Protein AF-A0A940SW97-F1 (afdb_monomer)

Organism: NCBI:txid2794353

Foldseek 3Di:
DDPVVVLVVVLVVVLVVLVVVLVVVLVVLVPDPPDDPQLSVLVNVLSVQVSVLVNLVSCVVVVNHPDRDPCSNVVSVVVSVVRND

pLDDT: mean 91.72, std 6.59, range [60.5, 98.19]

Radius of gyration: 15.66 Å; Cα contacts (8 Å, |Δi|>4): 44; chains: 1; bounding box: 38×11×48 Å

Mean predicted aligned error: 4.28 Å

Secondary structure (DSSP, 8-state):
--HHHHHHHHHHHHHHHHHHHHHHHHHHHHH--SS-HHHHHHHHHHHHHHHHHHHHHHHHHTTS-S---TTHHHHHHHHHHHHH-

Sequence (85 aa):
MTEYEKKTNLVLESIAETIMALDETLSQIETSHQETTRTREMKKWYEEKKAIHELKRLLYDNGKYNTYDPNELKKTEAYFDIFIN

Structure (mmCIF, N/CA/C/O backbone):
data_AF-A0A940SW97-F1
#
_entry.id   AF-A0A940SW97-F1
#
loop_
_atom_site.group_PDB
_atom_site.id
_atom_site.type_symbol
_atom_site.label_atom_id
_atom_site.label_alt_id
_atom_site.label_comp_id
_atom_site.label_asym_id
_atom_site.label_entity_id
_atom_site.label_seq_id
_atom_site.pdbx_PDB_ins_code
_atom_site.Cartn_x
_atom_site.Cartn_y
_atom_site.Cartn_z
_atom_site.occupancy
_atom_site.B_iso_or_equiv
_atom_site.auth_seq_id
_atom_site.auth_comp_id
_atom_site.auth_asym_id
_atom_site.auth_atom_id
_atom_site.pdbx_PDB_model_num
ATOM 1 N N . MET A 1 1 ? -5.560 0.733 30.259 1.00 60.50 1 MET A N 1
ATOM 2 C CA . MET A 1 1 ? -5.827 0.829 28.815 1.00 60.50 1 MET A CA 1
ATOM 3 C C . MET A 1 1 ? -7.093 0.055 28.508 1.00 60.50 1 MET A C 1
ATOM 5 O O . MET A 1 1 ? -7.157 -1.121 28.863 1.00 60.50 1 MET A O 1
ATOM 9 N N . THR A 1 2 ? -8.098 0.708 27.936 1.00 85.25 2 THR A N 1
ATOM 10 C CA . THR A 1 2 ? -9.342 0.053 27.499 1.00 85.25 2 THR A CA 1
ATOM 11 C C . THR A 1 2 ? -9.073 -0.854 26.289 1.00 85.25 2 THR A C 1
ATOM 13 O O . THR A 1 2 ? -8.050 -0.718 25.618 1.00 85.25 2 THR A O 1
ATOM 16 N N . GLU A 1 3 ? -9.962 -1.805 25.986 1.00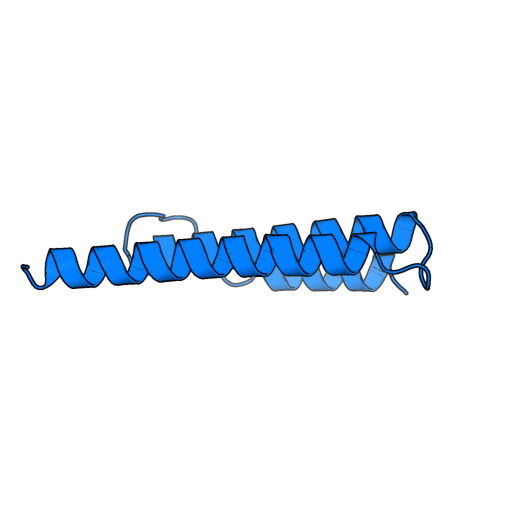 81.00 3 GLU A N 1
ATOM 17 C CA . GLU A 1 3 ? -9.818 -2.648 24.782 1.00 81.00 3 GLU A CA 1
ATOM 18 C C . GLU A 1 3 ? -9.824 -1.819 23.489 1.00 81.00 3 GLU A C 1
ATOM 20 O O . GLU A 1 3 ? -9.096 -2.124 22.546 1.00 81.00 3 GLU A O 1
ATOM 25 N N . TYR A 1 4 ? -10.584 -0.721 23.475 1.00 76.19 4 TYR A N 1
ATOM 26 C CA . TYR A 1 4 ? -10.626 0.228 22.365 1.00 76.19 4 TYR A CA 1
ATOM 27 C C . TYR A 1 4 ? -9.283 0.943 22.149 1.00 76.19 4 TYR A C 1
ATOM 29 O O . TYR A 1 4 ? -8.812 1.058 21.016 1.00 76.19 4 TYR A O 1
ATOM 37 N N . GLU A 1 5 ? -8.639 1.387 23.231 1.00 77.88 5 GLU A N 1
ATOM 38 C CA . GLU A 1 5 ? -7.302 1.991 23.172 1.00 77.88 5 GLU A CA 1
ATOM 39 C C . GLU A 1 5 ? -6.256 0.988 22.672 1.00 77.88 5 GLU A C 1
ATOM 41 O O . GLU A 1 5 ? -5.448 1.334 21.816 1.00 77.88 5 GLU A O 1
ATOM 46 N N . LYS A 1 6 ? -6.314 -0.274 23.124 1.00 83.38 6 LYS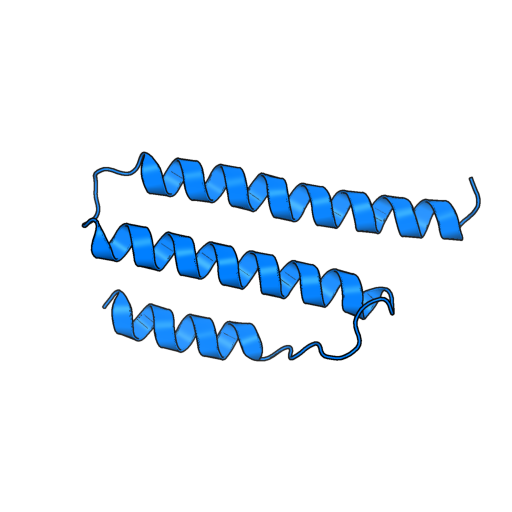 A N 1
ATOM 47 C CA . LYS A 1 6 ? -5.421 -1.336 22.627 1.00 83.38 6 LYS A CA 1
ATOM 48 C C . LYS A 1 6 ? -5.598 -1.573 21.128 1.00 83.38 6 LYS A C 1
ATOM 50 O O . LYS A 1 6 ? -4.610 -1.618 20.405 1.00 83.38 6 LYS A O 1
ATOM 55 N N . LYS A 1 7 ? -6.845 -1.687 20.655 1.00 83.62 7 LYS A N 1
ATOM 56 C CA . LYS A 1 7 ? -7.139 -1.860 19.225 1.00 83.62 7 LYS A CA 1
ATOM 57 C C . LYS A 1 7 ? -6.621 -0.678 18.406 1.00 83.62 7 LYS A C 1
ATOM 59 O O . LYS A 1 7 ? -6.027 -0.880 17.357 1.00 83.62 7 LYS A O 1
ATOM 64 N N . THR A 1 8 ? -6.818 0.545 18.893 1.00 82.94 8 THR A N 1
ATOM 65 C CA . THR A 1 8 ? -6.343 1.756 18.210 1.00 82.94 8 THR A CA 1
ATOM 66 C C . THR A 1 8 ? -4.817 1.793 18.124 1.00 82.94 8 THR A C 1
ATOM 68 O O . THR A 1 8 ? -4.285 2.076 17.054 1.00 82.94 8 THR A O 1
ATOM 71 N N . ASN A 1 9 ? -4.114 1.455 19.209 1.00 88.88 9 ASN A N 1
ATOM 72 C CA . ASN A 1 9 ? -2.651 1.412 19.218 1.00 88.88 9 ASN A CA 1
ATOM 73 C C . ASN A 1 9 ? -2.094 0.384 18.230 1.00 88.88 9 ASN A C 1
ATOM 75 O O . ASN A 1 9 ? -1.212 0.735 17.460 1.00 88.88 9 ASN A O 1
ATOM 79 N N . LEU A 1 10 ? -2.665 -0.823 18.169 1.00 91.50 10 LEU A N 1
ATOM 80 C CA . LEU A 1 10 ? -2.238 -1.844 17.202 1.00 91.50 10 LEU A CA 1
ATOM 81 C C . LEU A 1 10 ? -2.369 -1.364 15.749 1.00 91.50 10 LEU A C 1
ATOM 83 O O . LEU A 1 10 ? -1.509 -1.631 14.920 1.00 91.50 10 LEU A O 1
ATOM 87 N N . VAL A 1 11 ? -3.431 -0.622 15.429 1.00 93.00 11 VAL A N 1
ATOM 88 C CA . VAL A 1 11 ? -3.627 -0.081 14.074 1.00 93.00 11 VAL A CA 1
ATOM 89 C C . VAL A 1 11 ? -2.600 0.998 13.754 1.00 93.00 11 VAL A C 1
ATOM 91 O O . VAL A 1 11 ? -2.090 1.045 12.638 1.00 93.00 11 VAL A O 1
ATOM 94 N N . LEU A 1 12 ? -2.292 1.863 14.723 1.00 94.19 12 LEU A N 1
ATOM 95 C CA . LEU A 1 12 ? -1.247 2.874 14.570 1.00 94.19 12 LEU A CA 1
ATOM 96 C C . LEU A 1 12 ? 0.136 2.232 14.409 1.00 94.19 12 LEU A C 1
ATOM 98 O O . LEU A 1 12 ? 0.913 2.700 13.581 1.00 94.19 12 LEU A O 1
ATOM 102 N N . GLU A 1 13 ? 0.414 1.151 15.139 1.00 96.00 13 GLU A N 1
ATOM 103 C CA . GLU A 1 13 ? 1.630 0.345 14.984 1.00 96.00 13 GLU A CA 1
ATOM 104 C C . GLU A 1 13 ? 1.715 -0.242 13.569 1.00 96.00 13 GLU A C 1
ATOM 106 O O . GLU A 1 13 ? 2.703 0.001 12.884 1.00 96.00 13 GLU A O 1
ATOM 111 N N . SER A 1 14 ? 0.657 -0.884 13.058 1.00 96.62 14 SER A N 1
ATOM 112 C CA . SER A 1 14 ? 0.650 -1.418 11.684 1.00 96.62 14 SER A CA 1
ATOM 113 C C . SER A 1 14 ? 0.807 -0.338 10.604 1.00 96.62 14 SER A C 1
ATOM 115 O O . SER A 1 14 ? 1.454 -0.565 9.579 1.00 96.62 14 SER A O 1
ATOM 117 N N . ILE A 1 15 ? 0.238 0.855 10.812 1.00 96.31 15 ILE A N 1
ATOM 118 C CA . ILE A 1 15 ? 0.449 2.005 9.918 1.00 96.31 15 ILE A CA 1
ATOM 119 C C . ILE A 1 15 ? 1.922 2.429 9.936 1.00 96.31 15 ILE A C 1
ATOM 121 O O . ILE A 1 15 ? 2.505 2.644 8.873 1.00 96.31 15 ILE A O 1
ATOM 125 N N . ALA A 1 16 ? 2.526 2.536 11.122 1.00 97.50 16 ALA A N 1
ATOM 126 C CA . ALA A 1 16 ? 3.929 2.907 11.265 1.00 97.50 16 ALA A CA 1
ATOM 127 C C . ALA A 1 16 ? 4.855 1.868 10.616 1.00 97.50 16 ALA A C 1
ATOM 129 O O . ALA A 1 16 ? 5.738 2.242 9.850 1.00 97.50 16 ALA A O 1
ATOM 130 N N . GLU A 1 17 ? 4.605 0.577 10.843 1.00 97.88 17 GLU A N 1
ATOM 131 C CA . GLU A 1 17 ? 5.336 -0.528 10.214 1.00 97.88 17 GLU A CA 1
ATOM 132 C C . GLU A 1 17 ? 5.255 -0.471 8.684 1.00 97.88 17 GLU A C 1
ATOM 134 O O . GLU A 1 17 ? 6.271 -0.622 8.007 1.00 97.88 17 GLU A O 1
ATOM 139 N N . THR A 1 18 ? 4.072 -0.182 8.129 1.00 98.19 18 THR A N 1
ATOM 140 C CA . THR A 1 18 ? 3.884 -0.044 6.674 1.00 98.19 18 THR A CA 1
ATOM 141 C C . THR A 1 18 ? 4.725 1.100 6.100 1.00 98.19 18 THR A C 1
ATOM 143 O O . THR A 1 18 ? 5.332 0.950 5.040 1.00 98.19 18 THR A O 1
ATOM 146 N N . ILE A 1 19 ? 4.788 2.241 6.796 1.00 97.94 19 ILE A N 1
ATOM 147 C CA . ILE A 1 19 ? 5.586 3.401 6.371 1.00 97.94 19 ILE A CA 1
ATOM 148 C C . ILE A 1 19 ? 7.084 3.099 6.489 1.00 97.94 19 ILE A C 1
ATOM 150 O O . ILE A 1 19 ? 7.828 3.349 5.547 1.00 97.94 19 ILE A O 1
ATOM 154 N N . MET A 1 20 ? 7.523 2.503 7.600 1.00 98.00 20 MET A N 1
ATOM 155 C CA . MET A 1 20 ? 8.926 2.126 7.794 1.00 98.00 20 MET A CA 1
ATOM 156 C C . MET A 1 20 ? 9.405 1.133 6.730 1.00 98.00 20 MET A C 1
ATOM 158 O O . MET A 1 20 ? 10.500 1.289 6.191 1.00 98.00 20 MET A O 1
ATOM 162 N N . ALA A 1 21 ? 8.576 0.142 6.394 1.00 97.62 21 ALA A N 1
ATOM 163 C CA . ALA A 1 21 ? 8.884 -0.818 5.341 1.00 97.62 21 ALA A CA 1
ATOM 164 C C . ALA A 1 21 ? 8.973 -0.148 3.958 1.00 97.62 21 ALA A C 1
ATOM 166 O O . ALA A 1 21 ? 9.834 -0.512 3.152 1.00 97.62 21 ALA A O 1
ATOM 167 N N . LEU A 1 22 ? 8.117 0.846 3.681 1.00 98.19 22 LEU A N 1
ATOM 168 C CA . LEU A 1 22 ? 8.200 1.639 2.455 1.00 98.19 22 LEU A CA 1
ATOM 169 C C . LEU A 1 22 ? 9.521 2.417 2.393 1.00 98.19 22 LEU A C 1
ATOM 171 O O . LEU A 1 22 ? 10.226 2.307 1.394 1.00 98.19 22 LEU A O 1
ATOM 175 N N . ASP A 1 23 ? 9.880 3.150 3.448 1.00 97.69 23 ASP A N 1
ATOM 176 C CA . ASP A 1 23 ? 11.122 3.934 3.503 1.00 97.69 23 ASP A CA 1
ATOM 177 C C . ASP A 1 23 ? 12.362 3.055 3.279 1.00 97.69 23 ASP A C 1
ATOM 179 O O . ASP A 1 23 ? 13.251 3.401 2.493 1.00 97.69 23 ASP A O 1
ATOM 183 N N . GLU A 1 24 ? 12.407 1.885 3.923 1.00 97.62 24 GLU A N 1
ATOM 184 C CA . GLU A 1 24 ? 13.482 0.913 3.731 1.00 97.62 24 GLU A CA 1
ATOM 185 C C . GLU A 1 24 ? 13.556 0.441 2.272 1.00 97.62 24 GLU A C 1
ATOM 187 O O . GLU A 1 24 ? 14.621 0.482 1.651 1.00 97.62 24 GLU A O 1
ATOM 192 N N . THR A 1 25 ? 12.417 0.057 1.696 1.00 96.62 25 THR A N 1
ATOM 193 C CA . THR A 1 25 ? 12.343 -0.436 0.315 1.00 96.62 25 THR A CA 1
ATOM 194 C C . THR A 1 25 ? 12.750 0.643 -0.693 1.00 96.62 25 THR A C 1
ATOM 196 O O . THR A 1 25 ? 13.519 0.377 -1.618 1.00 96.62 25 THR A O 1
ATOM 199 N N . LEU A 1 26 ? 12.302 1.889 -0.509 1.00 96.44 26 LEU A N 1
ATOM 200 C CA . LEU A 1 26 ? 12.676 3.012 -1.374 1.00 96.44 26 LEU A CA 1
ATOM 201 C C . LEU A 1 26 ? 14.180 3.312 -1.306 1.00 96.44 26 LEU A C 1
ATOM 203 O O . LEU A 1 26 ? 14.796 3.580 -2.342 1.00 96.44 26 LEU A O 1
ATOM 207 N N . SER A 1 27 ? 14.783 3.218 -0.118 1.00 95.69 27 SER A N 1
ATOM 208 C CA . SER A 1 27 ? 16.231 3.363 0.075 1.00 95.69 27 SER A CA 1
ATOM 209 C C . SER A 1 27 ? 17.021 2.261 -0.645 1.00 95.69 27 SER A C 1
ATOM 211 O O . SER A 1 27 ? 18.016 2.529 -1.327 1.00 95.69 27 SER A O 1
ATOM 213 N N . GLN A 1 28 ? 16.545 1.015 -0.576 1.00 94.75 28 GLN A N 1
ATOM 214 C CA . GLN A 1 28 ? 17.143 -0.113 -1.297 1.00 94.75 28 GLN A CA 1
ATOM 215 C C . GLN A 1 28 ? 17.050 0.062 -2.823 1.00 94.75 28 GLN A C 1
ATOM 217 O O . GLN A 1 28 ? 18.011 -0.221 -3.539 1.00 94.75 28 GLN A O 1
ATOM 222 N N . ILE A 1 29 ? 15.928 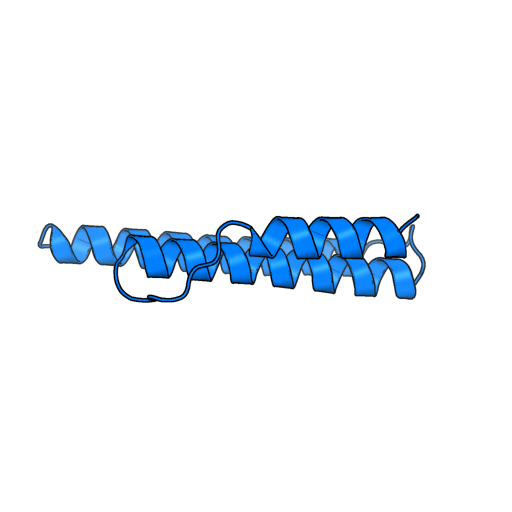0.579 -3.339 1.00 93.19 29 ILE A N 1
ATOM 223 C CA . ILE A 1 29 ? 15.767 0.850 -4.777 1.00 93.19 29 ILE A CA 1
ATOM 224 C C . ILE A 1 29 ? 16.724 1.957 -5.236 1.00 93.19 29 ILE A C 1
ATOM 226 O O . ILE A 1 29 ? 17.335 1.836 -6.298 1.00 93.19 29 ILE A O 1
ATOM 230 N N . GLU A 1 30 ? 16.877 3.025 -4.449 1.00 89.38 30 GLU A N 1
ATOM 231 C CA . GLU A 1 30 ? 17.767 4.144 -4.786 1.00 89.38 30 GLU A CA 1
ATOM 232 C C . GLU A 1 30 ? 19.241 3.726 -4.831 1.00 89.38 30 GLU A C 1
ATOM 234 O O . GLU A 1 30 ? 19.995 4.144 -5.711 1.00 89.38 30 GLU A O 1
ATOM 239 N N . THR A 1 31 ? 19.644 2.862 -3.901 1.00 89.75 31 THR A N 1
ATOM 240 C CA . THR A 1 31 ? 21.022 2.362 -3.799 1.00 89.75 31 THR A CA 1
ATOM 241 C C . THR A 1 31 ? 21.325 1.229 -4.787 1.00 89.75 31 THR A C 1
ATOM 243 O O . THR A 1 31 ? 22.490 0.882 -4.990 1.00 89.75 31 THR A O 1
ATOM 246 N N . SER A 1 32 ? 20.312 0.682 -5.470 1.00 83.75 32 SER A N 1
ATOM 247 C CA . SER A 1 32 ? 20.508 -0.293 -6.543 1.00 83.75 32 SER A CA 1
ATOM 248 C C . SER A 1 32 ? 21.066 0.377 -7.806 1.00 83.75 32 SER A C 1
ATOM 250 O O . SER A 1 32 ? 20.441 1.233 -8.441 1.00 83.75 32 SER A O 1
ATOM 252 N N . HIS A 1 33 ? 22.264 -0.045 -8.211 1.00 79.06 33 HIS A N 1
ATOM 253 C CA . HIS A 1 33 ? 22.920 0.404 -9.446 1.00 79.06 33 HIS A CA 1
ATOM 254 C C . HIS A 1 33 ? 22.711 -0.549 -10.631 1.00 79.06 33 HIS A C 1
ATOM 256 O O . HIS A 1 33 ? 23.249 -0.312 -11.709 1.00 79.06 33 HIS A O 1
ATOM 262 N N . GLN A 1 34 ? 21.952 -1.631 -10.444 1.00 79.06 34 GLN A N 1
ATOM 263 C CA . GLN A 1 34 ? 21.771 -2.671 -11.464 1.00 79.06 34 GLN A CA 1
ATOM 264 C C . GLN A 1 34 ? 20.736 -2.294 -12.535 1.00 79.06 34 GLN A C 1
ATOM 266 O O . GLN A 1 34 ? 20.663 -2.940 -13.576 1.00 79.06 34 GLN A O 1
ATOM 271 N N . GLU A 1 35 ? 19.942 -1.248 -12.296 1.00 84.31 35 GLU A N 1
ATOM 272 C CA . GLU A 1 35 ? 18.757 -0.921 -13.087 1.00 84.31 35 GLU A CA 1
ATOM 273 C C . GLU A 1 35 ? 18.823 0.471 -13.712 1.00 84.31 35 GLU A C 1
ATOM 275 O O . GLU A 1 35 ? 19.488 1.382 -13.214 1.00 84.31 35 GLU A O 1
ATOM 280 N N . THR A 1 36 ? 18.082 0.654 -14.808 1.00 88.44 36 THR A N 1
ATOM 281 C CA . THR A 1 36 ? 17.940 1.971 -15.437 1.00 88.44 36 THR A CA 1
ATOM 282 C C . THR A 1 36 ? 17.187 2.934 -14.516 1.00 88.44 36 THR A C 1
ATOM 284 O O . THR A 1 36 ? 16.343 2.517 -13.721 1.00 88.44 36 THR A O 1
ATOM 287 N N . THR A 1 37 ? 17.428 4.243 -14.655 1.00 88.00 37 THR A N 1
ATOM 288 C CA . THR A 1 37 ? 16.686 5.272 -13.901 1.00 88.00 37 THR A CA 1
ATOM 289 C C . THR A 1 37 ? 15.174 5.119 -14.055 1.00 88.00 37 THR A C 1
ATOM 291 O O . THR A 1 37 ? 14.468 5.135 -13.053 1.00 88.00 37 THR A O 1
ATOM 294 N N . ARG A 1 38 ? 14.690 4.855 -15.277 1.00 89.50 38 ARG A N 1
ATOM 295 C CA . ARG A 1 38 ? 13.264 4.624 -15.545 1.00 89.50 38 ARG A CA 1
ATOM 296 C C . ARG A 1 38 ? 12.722 3.423 -14.768 1.00 89.50 38 ARG A C 1
ATOM 298 O O . ARG A 1 38 ? 11.656 3.517 -14.171 1.00 89.50 38 ARG A O 1
ATOM 305 N N . THR A 1 39 ? 13.438 2.299 -14.771 1.00 90.81 39 THR A N 1
ATOM 306 C CA . THR A 1 39 ? 13.019 1.092 -14.041 1.00 90.81 39 THR A CA 1
ATOM 307 C C . THR A 1 39 ? 12.952 1.362 -12.537 1.00 90.81 39 THR A C 1
ATOM 309 O O . THR A 1 39 ? 11.957 1.012 -11.905 1.00 90.81 39 THR A O 1
ATOM 312 N N . ARG A 1 40 ? 13.951 2.056 -11.974 1.00 91.81 40 ARG A N 1
ATOM 313 C CA . ARG A 1 40 ? 13.967 2.427 -10.550 1.00 91.81 40 ARG A CA 1
ATOM 314 C C . ARG A 1 40 ? 12.798 3.328 -10.170 1.00 91.81 40 ARG A C 1
ATOM 316 O O . ARG A 1 40 ? 12.113 3.042 -9.196 1.00 91.81 40 ARG A O 1
ATOM 323 N N . GLU A 1 41 ? 12.536 4.380 -10.943 1.00 92.25 41 GLU A N 1
ATOM 324 C CA . GLU A 1 41 ? 11.384 5.268 -10.723 1.00 92.25 41 GLU A CA 1
ATOM 325 C C . GLU A 1 41 ? 10.061 4.495 -10.766 1.00 92.25 41 GLU A C 1
ATOM 327 O O . GLU A 1 41 ? 9.189 4.700 -9.921 1.00 92.25 41 GLU A O 1
ATOM 332 N N . MET A 1 42 ? 9.936 3.551 -11.702 1.00 93.56 42 MET A N 1
ATOM 333 C CA . MET A 1 42 ? 8.729 2.744 -11.835 1.00 93.56 42 MET A CA 1
ATOM 334 C C . MET A 1 42 ? 8.530 1.786 -10.653 1.00 93.56 42 MET A C 1
ATOM 336 O O . MET A 1 42 ? 7.406 1.618 -10.180 1.00 93.56 42 MET A O 1
ATOM 340 N N . LYS A 1 43 ? 9.618 1.208 -10.126 1.00 94.00 43 LYS A N 1
ATOM 341 C CA . LYS A 1 43 ? 9.594 0.394 -8.902 1.00 94.00 43 LYS A CA 1
ATOM 342 C C . LYS A 1 43 ? 9.229 1.205 -7.666 1.00 94.00 43 LYS A C 1
ATOM 344 O O . LYS A 1 43 ? 8.398 0.754 -6.886 1.00 94.00 43 LYS A O 1
ATOM 349 N N . LYS A 1 44 ? 9.788 2.409 -7.507 1.00 95.25 44 LYS A N 1
ATOM 350 C CA . LYS A 1 44 ? 9.422 3.304 -6.398 1.00 95.25 44 LYS A CA 1
ATOM 351 C C . LYS A 1 44 ? 7.932 3.610 -6.403 1.00 95.25 44 LYS A C 1
ATOM 353 O O . LYS A 1 44 ? 7.262 3.399 -5.399 1.00 95.25 44 LYS A O 1
ATOM 358 N N . TRP A 1 45 ? 7.409 4.025 -7.556 1.00 96.19 45 TRP A N 1
ATOM 359 C CA . TRP A 1 45 ? 5.981 4.282 -7.718 1.00 96.19 45 TRP A CA 1
ATOM 360 C C . TRP A 1 45 ? 5.135 3.058 -7.356 1.00 96.19 45 TRP A C 1
ATOM 362 O O . TRP A 1 45 ? 4.098 3.194 -6.709 1.00 96.19 45 TRP A O 1
ATOM 372 N N . TYR A 1 46 ? 5.562 1.861 -7.763 1.00 96.69 46 TYR A N 1
ATOM 373 C CA . TYR A 1 46 ? 4.836 0.631 -7.461 1.00 96.69 46 TYR A CA 1
ATOM 374 C C . TYR A 1 46 ? 4.776 0.361 -5.952 1.00 96.69 46 TYR A C 1
ATOM 376 O O . TYR A 1 46 ? 3.688 0.145 -5.413 1.00 96.69 46 TYR A O 1
ATOM 384 N N . GLU A 1 47 ? 5.909 0.451 -5.255 1.00 97.44 47 GLU A N 1
ATOM 385 C CA . GLU A 1 47 ? 5.964 0.246 -3.803 1.00 97.44 47 GLU A CA 1
ATOM 386 C C . GLU A 1 47 ? 5.176 1.322 -3.039 1.00 97.44 47 GLU A C 1
ATOM 388 O O . GLU A 1 47 ? 4.440 0.999 -2.106 1.00 97.44 47 GLU A O 1
ATOM 393 N N . GLU A 1 48 ? 5.205 2.582 -3.487 1.00 97.81 48 GLU A N 1
ATOM 394 C CA . GLU A 1 48 ? 4.349 3.647 -2.943 1.00 97.81 48 GLU A CA 1
ATOM 395 C C . GLU A 1 48 ? 2.857 3.311 -3.094 1.00 97.81 48 GLU A C 1
ATOM 397 O O . GLU A 1 48 ? 2.076 3.466 -2.151 1.00 97.81 48 GLU A O 1
ATOM 402 N N . LYS A 1 49 ? 2.428 2.828 -4.270 1.00 97.44 49 LYS A N 1
ATOM 403 C CA . LYS A 1 49 ? 1.028 2.437 -4.506 1.00 97.44 49 LYS A CA 1
ATOM 404 C C . LYS A 1 49 ? 0.606 1.257 -3.646 1.00 97.44 49 LYS A C 1
ATOM 406 O O . LYS A 1 49 ? -0.503 1.272 -3.111 1.00 97.44 49 LYS A O 1
ATOM 411 N N . LYS A 1 50 ? 1.482 0.271 -3.487 1.00 96.94 50 LYS A N 1
ATOM 412 C CA . LYS A 1 50 ? 1.261 -0.889 -2.624 1.00 96.94 50 LYS A CA 1
ATOM 413 C C . LYS A 1 50 ? 1.122 -0.482 -1.157 1.00 96.94 50 LYS A C 1
ATOM 415 O O . LYS A 1 50 ? 0.150 -0.876 -0.517 1.00 96.94 50 LYS A O 1
ATOM 420 N N . ALA A 1 51 ? 2.015 0.368 -0.650 1.00 97.88 51 ALA A N 1
ATOM 421 C CA . ALA A 1 51 ? 1.927 0.894 0.710 1.00 97.88 51 ALA A CA 1
ATOM 422 C C . ALA A 1 51 ? 0.638 1.704 0.926 1.00 97.88 51 ALA A C 1
ATOM 424 O O . ALA A 1 51 ? -0.076 1.485 1.901 1.00 97.88 51 ALA A O 1
ATOM 425 N N . ILE A 1 52 ? 0.268 2.582 -0.015 1.00 97.31 52 ILE A N 1
ATOM 426 C CA . ILE A 1 52 ? -0.998 3.331 0.050 1.00 97.31 52 ILE A CA 1
ATOM 427 C C . ILE A 1 52 ? -2.206 2.384 0.080 1.00 97.31 52 ILE A C 1
ATOM 429 O O . ILE A 1 52 ? -3.147 2.621 0.839 1.00 97.31 52 ILE A O 1
ATOM 433 N N . HIS A 1 53 ? -2.206 1.329 -0.737 1.00 97.00 53 HIS A N 1
ATOM 434 C CA . HIS A 1 53 ? -3.286 0.345 -0.754 1.00 97.00 53 HIS A CA 1
ATOM 435 C C . HIS A 1 53 ? -3.432 -0.363 0.601 1.00 97.00 53 HIS A C 1
ATOM 437 O O . HIS A 1 53 ? -4.547 -0.495 1.109 1.00 97.00 53 HIS A O 1
ATOM 443 N N . GLU A 1 54 ? -2.314 -0.742 1.218 1.00 97.19 54 GLU A N 1
ATOM 444 C CA . GLU A 1 54 ? -2.302 -1.372 2.538 1.00 97.19 54 GLU A CA 1
ATOM 445 C C . GLU A 1 54 ? -2.792 -0.419 3.637 1.00 97.19 54 GLU A C 1
ATOM 447 O O . GLU A 1 54 ? -3.650 -0.784 4.440 1.00 97.19 54 GLU A O 1
ATOM 452 N N . LEU A 1 55 ? -2.360 0.845 3.621 1.00 96.75 55 LEU A N 1
ATOM 453 C CA . LEU A 1 55 ? -2.872 1.863 4.543 1.00 96.75 55 LEU A CA 1
ATOM 454 C C . LEU A 1 55 ? -4.390 2.055 4.394 1.00 96.75 55 LEU A C 1
ATOM 456 O O . LEU A 1 55 ? -5.105 2.140 5.393 1.00 96.75 55 LEU A O 1
ATOM 460 N N . LYS A 1 56 ? -4.914 2.079 3.160 1.00 96.00 56 LYS A N 1
ATOM 461 C CA . LYS A 1 56 ? -6.366 2.147 2.919 1.00 96.00 56 LYS A CA 1
ATOM 462 C C . LYS A 1 56 ? -7.095 0.928 3.483 1.00 96.00 56 LYS A C 1
ATOM 464 O O . LYS A 1 56 ? -8.163 1.106 4.067 1.00 96.00 56 LYS A O 1
ATOM 469 N N . ARG A 1 57 ? -6.532 -0.276 3.329 1.00 96.50 57 ARG A N 1
ATOM 470 C CA . ARG A 1 57 ? -7.076 -1.516 3.904 1.00 96.50 57 ARG A CA 1
ATOM 471 C C . ARG A 1 57 ? -7.129 -1.429 5.429 1.00 96.50 57 ARG A C 1
ATOM 473 O O . ARG A 1 57 ? -8.199 -1.594 6.005 1.00 96.50 57 ARG A O 1
ATOM 480 N N . LEU A 1 58 ? -6.015 -1.070 6.072 1.00 95.56 58 LEU A N 1
ATOM 481 C CA . LEU A 1 58 ? -5.923 -0.914 7.529 1.00 95.56 58 LEU A CA 1
ATOM 482 C C . LEU A 1 58 ? -6.946 0.096 8.065 1.00 95.56 58 LEU A C 1
ATOM 484 O O . LEU A 1 58 ? -7.601 -0.152 9.079 1.00 95.56 58 LEU A O 1
ATOM 488 N N . LEU A 1 59 ? -7.130 1.228 7.382 1.00 94.00 59 LEU A N 1
ATOM 489 C CA . LEU A 1 59 ? -8.128 2.223 7.776 1.00 94.00 59 LEU A CA 1
ATOM 490 C C . LEU A 1 59 ? -9.566 1.731 7.547 1.00 94.00 59 LEU A C 1
ATOM 492 O O . LEU A 1 59 ? -10.441 2.025 8.366 1.00 94.00 59 LEU A O 1
ATOM 496 N N . TYR A 1 60 ? -9.819 0.986 6.467 1.00 94.69 60 TYR A N 1
ATOM 497 C CA . TYR A 1 60 ? -11.130 0.408 6.163 1.00 94.69 60 TYR A CA 1
ATOM 498 C C . TYR A 1 60 ? -11.550 -0.642 7.187 1.00 94.69 60 TYR A C 1
ATOM 500 O O . TYR A 1 60 ? -12.636 -0.539 7.758 1.00 94.69 60 TYR A O 1
ATOM 508 N N . ASP A 1 61 ? -10.648 -1.564 7.524 1.00 91.88 61 ASP A N 1
ATOM 509 C CA . ASP A 1 61 ? -10.869 -2.615 8.525 1.00 91.88 61 ASP A CA 1
ATOM 510 C C . ASP A 1 61 ? -11.190 -2.038 9.921 1.00 91.88 61 ASP A C 1
ATOM 512 O O . ASP A 1 61 ? -11.776 -2.701 10.783 1.00 91.88 61 ASP A O 1
ATOM 516 N N . ASN A 1 62 ? -10.848 -0.765 10.145 1.00 90.00 62 ASN A N 1
ATOM 517 C CA . ASN A 1 62 ? -11.100 -0.028 11.380 1.00 90.00 62 ASN A CA 1
ATOM 518 C C . ASN A 1 62 ? -12.204 1.035 11.268 1.00 90.00 62 ASN A C 1
ATOM 520 O O . ASN A 1 62 ? -12.384 1.835 12.191 1.00 90.00 62 ASN A O 1
ATOM 524 N N . GLY A 1 63 ? -12.957 1.049 10.164 1.00 90.44 63 GLY A N 1
ATOM 525 C CA . GLY A 1 63 ? -14.084 1.960 9.947 1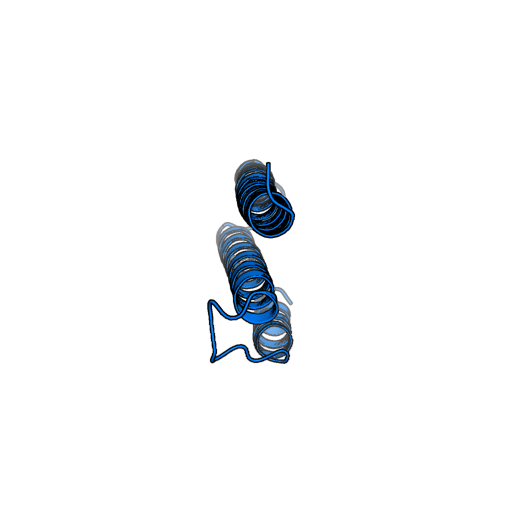.00 90.44 63 GLY A CA 1
ATOM 526 C C . GLY A 1 63 ? -13.681 3.435 9.855 1.00 90.44 63 GLY A C 1
ATOM 527 O O . GLY A 1 63 ? -14.493 4.317 10.132 1.00 90.44 63 GLY A O 1
ATOM 528 N N . LYS A 1 64 ? -12.415 3.719 9.527 1.00 91.38 64 LYS A N 1
ATOM 529 C CA . LYS A 1 64 ? -11.868 5.075 9.340 1.00 91.38 64 LYS A CA 1
ATOM 530 C C . LYS A 1 64 ? -11.761 5.475 7.871 1.00 91.38 64 LYS A C 1
ATOM 532 O O . LYS A 1 64 ? -11.504 6.638 7.576 1.00 91.38 64 LYS A O 1
ATOM 537 N N . TYR A 1 65 ? -11.981 4.534 6.958 1.00 92.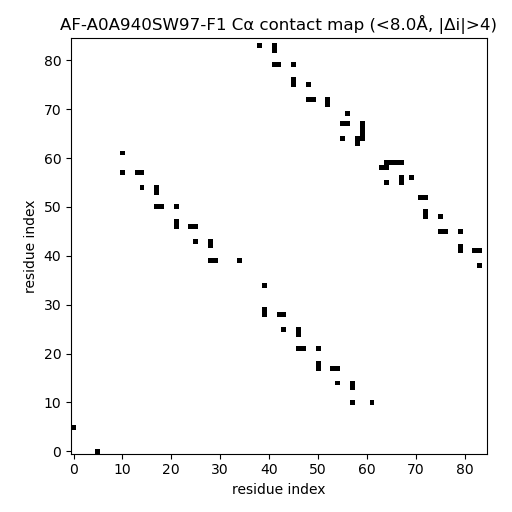12 65 TYR A N 1
ATOM 538 C CA . TYR A 1 65 ? -11.982 4.759 5.520 1.00 92.12 65 TYR A CA 1
ATOM 539 C C . TYR A 1 65 ? -13.075 3.909 4.874 1.00 92.12 65 TYR A C 1
ATOM 541 O O . TYR A 1 65 ? -13.197 2.739 5.198 1.00 92.12 65 TYR A O 1
ATOM 549 N N . ASN A 1 66 ? -13.883 4.476 3.977 1.00 91.56 66 ASN A N 1
ATOM 550 C CA . ASN A 1 66 ? -15.078 3.787 3.461 1.00 91.56 66 ASN A CA 1
ATOM 551 C C . ASN A 1 66 ? -14.938 3.307 2.011 1.00 91.56 66 ASN A C 1
ATOM 553 O O . ASN A 1 66 ? -15.730 2.490 1.555 1.00 91.56 66 ASN A O 1
ATOM 557 N N . THR A 1 67 ? -13.955 3.820 1.272 1.00 91.88 67 THR A N 1
ATOM 558 C CA . THR A 1 67 ? -13.833 3.635 -0.182 1.00 91.88 67 THR A CA 1
ATOM 559 C C . THR A 1 67 ? -12.632 2.764 -0.544 1.00 91.88 67 THR A C 1
ATOM 561 O O . THR A 1 67 ? -11.821 3.134 -1.391 1.00 91.88 67 THR A O 1
ATOM 564 N N . TYR A 1 68 ? -12.478 1.630 0.138 1.00 93.44 68 TYR A N 1
ATOM 565 C CA . TYR A 1 68 ? -11.440 0.650 -0.177 1.00 93.44 68 TYR A CA 1
ATOM 566 C C . TYR A 1 68 ? -11.858 -0.214 -1.378 1.00 93.44 68 TYR A C 1
ATOM 568 O O . TYR A 1 68 ? -12.926 -0.823 -1.360 1.00 93.44 68 TYR A O 1
ATOM 576 N N . ASP A 1 69 ? -11.018 -0.261 -2.418 1.00 94.00 69 ASP A N 1
ATOM 577 C CA . ASP A 1 69 ? -11.163 -1.184 -3.554 1.00 94.00 69 ASP A CA 1
ATOM 578 C C . ASP A 1 69 ? -10.101 -2.291 -3.433 1.00 94.00 69 ASP A C 1
ATOM 580 O O . ASP A 1 69 ? -8.935 -2.023 -3.728 1.00 94.00 69 ASP A O 1
ATOM 584 N N . PRO A 1 70 ? -10.464 -3.535 -3.059 1.00 91.56 70 PRO A N 1
ATOM 585 C CA . PRO A 1 70 ? -9.511 -4.642 -2.931 1.00 91.56 70 PRO A CA 1
ATOM 586 C C . PRO A 1 70 ? -8.843 -5.039 -4.256 1.00 91.56 70 PRO A C 1
ATOM 588 O O . PRO A 1 70 ? -7.864 -5.780 -4.256 1.00 91.56 70 PRO A O 1
ATOM 591 N N . ASN A 1 71 ? -9.351 -4.572 -5.401 1.00 93.94 71 ASN A N 1
ATOM 592 C CA . ASN A 1 71 ? -8.756 -4.826 -6.711 1.00 93.94 71 ASN A CA 1
ATOM 593 C C . ASN A 1 71 ? -7.911 -3.651 -7.227 1.00 93.94 71 ASN A C 1
ATOM 595 O O . ASN A 1 71 ? -7.399 -3.734 -8.343 1.00 93.94 71 ASN A O 1
ATOM 599 N N . GLU A 1 72 ? -7.754 -2.569 -6.455 1.00 92.50 72 GLU A N 1
ATOM 600 C CA . GLU A 1 72 ? -6.904 -1.431 -6.829 1.00 92.50 72 GLU A CA 1
ATOM 601 C C . GLU A 1 72 ? -5.468 -1.891 -7.109 1.00 92.50 72 GLU A C 1
ATOM 603 O O . GLU A 1 72 ? -4.921 -1.568 -8.164 1.00 92.50 72 GLU A O 1
ATOM 608 N N . LEU A 1 73 ? -4.899 -2.723 -6.228 1.00 94.12 73 LEU A N 1
ATOM 609 C CA . LEU A 1 73 ? -3.522 -3.194 -6.369 1.00 94.12 73 LEU A CA 1
ATOM 610 C C . LEU A 1 73 ? -3.315 -4.045 -7.629 1.00 94.12 73 LEU A C 1
ATOM 612 O O . LEU A 1 73 ? -2.335 -3.843 -8.332 1.00 94.12 73 LEU A O 1
ATOM 616 N N . LYS A 1 74 ? -4.278 -4.897 -8.000 1.00 94.06 74 LYS A N 1
ATOM 617 C CA . LYS A 1 74 ? -4.194 -5.706 -9.232 1.00 94.06 74 LYS A CA 1
ATOM 618 C C . LYS A 1 74 ? -4.092 -4.853 -10.496 1.00 94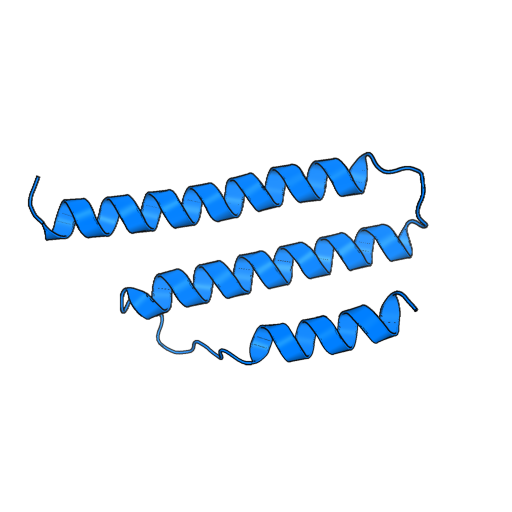.06 74 LYS A C 1
ATOM 620 O O . LYS A 1 74 ? -3.405 -5.215 -11.447 1.00 94.06 74 LYS A O 1
ATOM 625 N N . LYS A 1 75 ? -4.793 -3.713 -10.531 1.00 93.56 75 LYS A N 1
ATOM 626 C CA . LYS A 1 75 ? -4.713 -2.763 -11.657 1.00 93.56 75 LYS A CA 1
ATO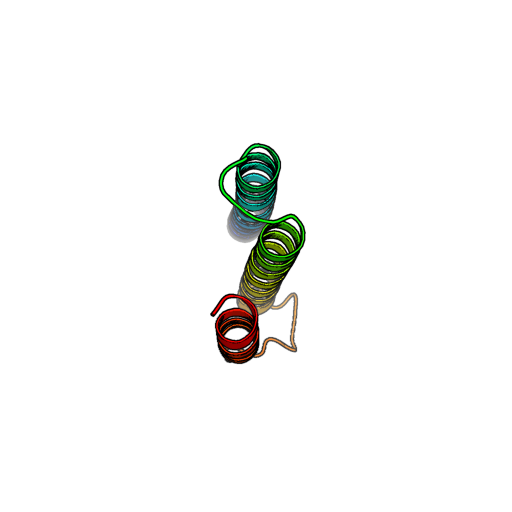M 627 C C . LYS A 1 75 ? -3.324 -2.123 -11.715 1.00 93.56 75 LYS A C 1
ATOM 629 O O . LYS A 1 75 ? -2.778 -1.943 -12.800 1.00 93.56 75 LYS A O 1
ATOM 634 N N . THR A 1 76 ? -2.763 -1.799 -10.552 1.00 93.75 76 THR A N 1
ATOM 635 C CA . THR A 1 76 ? -1.400 -1.279 -10.410 1.00 93.75 76 THR A CA 1
ATOM 636 C C . THR A 1 76 ? -0.347 -2.304 -10.838 1.00 93.75 76 THR A C 1
ATOM 638 O O . THR A 1 76 ? 0.545 -1.939 -11.597 1.00 93.75 76 THR A O 1
ATOM 641 N N . GLU A 1 77 ? -0.471 -3.564 -10.416 1.00 94.19 77 GLU A N 1
ATOM 642 C CA . GLU A 1 77 ? 0.405 -4.680 -10.809 1.00 94.19 77 GLU A CA 1
ATOM 643 C C . GLU A 1 77 ? 0.412 -4.866 -12.329 1.00 94.19 77 GLU A C 1
ATOM 645 O O . GLU A 1 77 ? 1.468 -4.823 -12.949 1.00 94.19 77 GLU A O 1
ATOM 650 N N . ALA A 1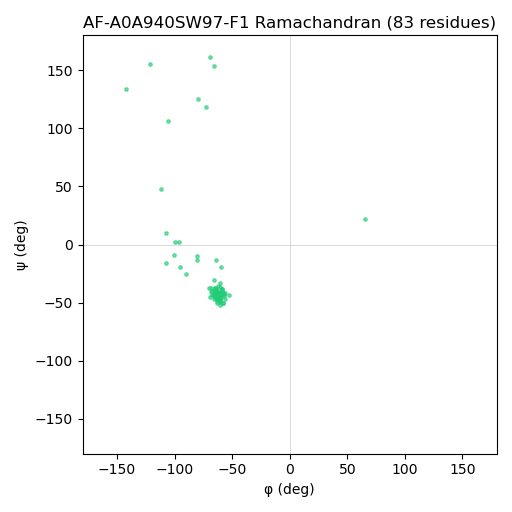 78 ? -0.768 -4.937 -12.954 1.00 94.31 78 ALA A N 1
ATOM 651 C CA . ALA A 1 78 ? -0.869 -5.073 -14.405 1.00 94.31 78 ALA A CA 1
ATOM 652 C C . ALA A 1 78 ? -0.201 -3.909 -15.162 1.00 94.31 78 ALA A C 1
ATOM 654 O O . ALA A 1 78 ? 0.443 -4.119 -16.188 1.00 94.31 78 ALA A O 1
ATOM 655 N N . TYR A 1 79 ? -0.342 -2.673 -14.669 1.00 91.69 79 TYR A N 1
ATOM 656 C CA . TYR A 1 79 ? 0.331 -1.516 -15.263 1.00 91.69 79 TYR A CA 1
ATOM 657 C C . TYR A 1 79 ? 1.849 -1.588 -15.083 1.00 91.69 79 TYR A C 1
ATOM 659 O O . TYR A 1 79 ? 2.596 -1.312 -16.018 1.00 91.69 79 TYR A O 1
ATOM 667 N N . PHE A 1 80 ? 2.305 -1.965 -13.890 1.00 93.44 80 PHE A N 1
ATOM 668 C CA . PHE A 1 80 ? 3.720 -2.112 -13.582 1.00 93.44 80 PHE A CA 1
ATOM 669 C C . PHE A 1 80 ? 4.380 -3.167 -14.478 1.00 93.44 80 PHE A C 1
ATOM 671 O O . PHE A 1 80 ? 5.386 -2.862 -15.117 1.00 93.44 80 PHE A O 1
ATOM 678 N N . ASP A 1 81 ? 3.761 -4.340 -14.622 1.00 91.88 81 ASP A N 1
ATOM 679 C CA . ASP A 1 81 ? 4.257 -5.437 -15.459 1.00 91.88 81 ASP A CA 1
ATOM 680 C C . ASP A 1 81 ? 4.424 -5.031 -16.929 1.00 91.88 81 ASP A C 1
ATOM 682 O O . ASP A 1 81 ? 5.399 -5.421 -17.568 1.00 91.88 81 ASP A O 1
ATOM 686 N N . ILE A 1 82 ? 3.517 -4.212 -17.472 1.00 91.06 82 ILE A N 1
ATOM 687 C CA . ILE A 1 82 ? 3.631 -3.678 -18.842 1.00 91.06 82 ILE A CA 1
ATOM 688 C C . ILE A 1 82 ? 4.830 -2.730 -18.986 1.00 91.06 82 ILE A C 1
ATOM 690 O O . ILE A 1 82 ? 5.384 -2.598 -20.072 1.00 91.06 82 ILE A O 1
ATOM 694 N N . PHE A 1 83 ? 5.207 -2.021 -17.921 1.00 84.69 83 PHE A N 1
ATOM 695 C CA . PHE A 1 83 ? 6.238 -0.984 -17.974 1.00 84.69 83 PHE A CA 1
ATOM 696 C C . PHE A 1 83 ? 7.655 -1.491 -17.714 1.00 84.69 83 PHE A C 1
ATOM 698 O O . PHE A 1 83 ? 8.606 -0.8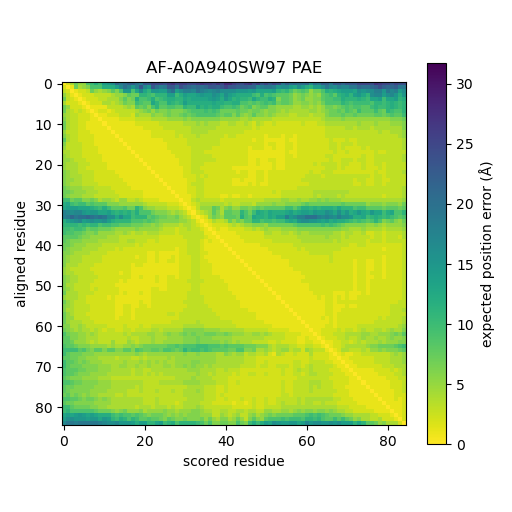22 -18.131 1.00 84.69 83 PHE A O 1
ATOM 705 N N . ILE A 1 84 ? 7.796 -2.599 -16.985 1.00 83.25 84 ILE A N 1
ATOM 706 C CA . ILE A 1 84 ? 9.104 -3.168 -16.641 1.00 83.25 84 ILE A CA 1
ATOM 707 C C . ILE A 1 84 ? 9.571 -4.273 -17.595 1.00 83.25 84 ILE A C 1
ATOM 709 O O . ILE A 1 84 ? 10.769 -4.557 -17.607 1.00 83.25 84 ILE A O 1
ATOM 713 N N . ASN A 1 85 ? 8.651 -4.874 -18.360 1.00 72.81 85 ASN A N 1
ATOM 714 C CA . ASN A 1 85 ? 8.937 -5.842 -19.426 1.00 72.81 85 ASN A CA 1
ATOM 715 C C . ASN A 1 85 ? 9.117 -5.143 -20.778 1.00 72.81 85 ASN A C 1
ATOM 717 O O . ASN A 1 85 ? 9.940 -5.640 -21.578 1.00 72.81 85 ASN A O 1
#

Solvent-accessible surface area (backbone atoms only — not comparable to full-atom values): 4933 Å² total; per-residue (Å²): 131,55,72,66,54,52,55,52,49,52,53,54,49,52,50,50,53,48,50,53,53,46,56,53,50,47,51,54,49,70,70,48,81,90,58,54,71,69,54,41,54,53,49,46,54,49,52,53,52,50,44,50,52,49,49,40,47,59,32,31,81,66,74,74,38,89,85,68,60,93,60,53,60,58,58,51,49,56,54,48,56,68,70,76,109